Protein AF-A0A4Q9KR19-F1 (afdb_monomer_lite)

Radius of gyration: 14.8 Å; chains: 1; bounding box: 35×34×35 Å

Sequence (118 aa):
MCGYLQQILESKGDCEKKLETLGKDIGMKFLEIYEIRRSNKIVDILESITYTFLPKIYTSNRYVEKSKDFENVFLIIEDTPFFGKYISAPKRCEGFCADSITGGIISVVLTSFGYKNT

Foldseek 3Di:
DVVVLVVLLVDPDDSLVVLLVLLQVVLVVLVVPDDFDADPDPVSNVCSCQPPRVVVVDDWDWDKDDDPVDPPDIDIDTPDQDQVVVDDRDPVCVVDDSCSSVVSSVQNSCVVNVDHDD

Secondary structure (DSSP, 8-state):
-HHHHHHHHHSSS-HHHHHHHHHHHHHHHHHHH------SSHHHHHHHIIIIIHHHH----EEEEE-SSSTT-EEEEESS-TTGGG----GGGTT--TTHHHHHHHHHHHHHTT----

pLDDT: mean 83.56, std 12.77, range [50.62, 95.75]

InterPro domains:
  IPR007194 Transport protein particle (TRAPP) component [PF04051] (1-116)
  IPR016696 TRAPP I complex, subunit 5 [PTHR20902] (1-116)
  IPR024096 NO signalling/Golgi transport ligand-binding domain superfamily [SSF111126] (2-116)

Organism: NCBI:txid1176355

Structure (mmCIF, N/CA/C/O backbone):
data_AF-A0A4Q9KR19-F1
#
_entry.id   AF-A0A4Q9KR19-F1
#
loop_
_atom_site.group_PDB
_atom_site.id
_atom_site.type_symbol
_atom_site.label_atom_id
_atom_site.label_alt_id
_atom_site.label_comp_id
_atom_site.label_asym_id
_atom_site.label_entity_id
_atom_site.label_seq_id
_atom_site.pdbx_PDB_ins_code
_atom_site.Cartn_x
_atom_site.Cartn_y
_atom_site.Cartn_z
_atom_site.occupancy
_atom_site.B_iso_or_equiv
_atom_site.auth_seq_id
_atom_site.auth_comp_id
_atom_site.auth_asym_id
_atom_site.auth_atom_id
_atom_site.pdbx_PDB_model_num
ATOM 1 N N . MET A 1 1 ? 4.805 -15.072 -12.243 1.00 50.62 1 MET A N 1
ATOM 2 C CA . MET A 1 1 ? 4.782 -13.664 -11.789 1.00 50.62 1 MET A CA 1
ATOM 3 C C . MET A 1 1 ? 6.037 -12.909 -12.237 1.00 50.62 1 MET A C 1
ATOM 5 O O . MET A 1 1 ? 5.881 -11.950 -12.978 1.00 50.62 1 MET A O 1
ATOM 9 N N . CYS A 1 2 ? 7.259 -13.381 -11.936 1.00 54.31 2 CYS A N 1
ATOM 10 C CA . CYS A 1 2 ? 8.501 -12.716 -12.383 1.00 54.31 2 CYS A CA 1
ATOM 11 C C . CYS A 1 2 ? 8.633 -12.543 -13.909 1.00 54.31 2 CYS A C 1
ATOM 13 O O . CYS A 1 2 ? 8.999 -11.464 -14.351 1.00 54.31 2 CYS A O 1
ATOM 15 N N . GLY A 1 3 ? 8.262 -13.539 -14.726 1.00 56.50 3 GLY A N 1
ATOM 16 C CA . GLY A 1 3 ? 8.332 -13.409 -16.195 1.00 56.50 3 GLY A CA 1
ATOM 17 C C . GLY A 1 3 ? 7.369 -12.367 -16.788 1.00 56.50 3 GLY A C 1
ATOM 18 O O . GLY A 1 3 ? 7.708 -11.692 -17.753 1.00 56.50 3 GLY A O 1
ATOM 19 N N . TYR A 1 4 ? 6.196 -12.179 -16.174 1.00 61.47 4 TYR A N 1
ATOM 20 C CA . TYR A 1 4 ? 5.237 -11.144 -16.581 1.00 61.47 4 TYR A CA 1
ATOM 21 C C . TYR A 1 4 ? 5.717 -9.745 -16.168 1.00 61.47 4 TYR A C 1
ATOM 23 O O . TYR A 1 4 ? 5.666 -8.809 -16.959 1.00 61.47 4 TYR A O 1
ATOM 31 N N . LEU A 1 5 ? 6.272 -9.623 -14.956 1.00 59.38 5 LEU A N 1
ATOM 32 C CA . LEU A 1 5 ? 6.931 -8.399 -14.489 1.00 59.38 5 LEU A CA 1
ATOM 33 C C . LEU A 1 5 ? 8.102 -8.014 -15.405 1.00 59.38 5 LEU A C 1
ATOM 35 O O . LEU A 1 5 ? 8.250 -6.848 -15.756 1.00 59.38 5 LEU A O 1
ATOM 39 N N . GLN A 1 6 ? 8.882 -8.997 -15.858 1.00 60.94 6 GLN A N 1
ATOM 40 C CA . GLN A 1 6 ? 9.984 -8.779 -16.788 1.00 60.94 6 GLN A CA 1
ATOM 41 C C . GLN A 1 6 ? 9.502 -8.312 -18.170 1.00 60.94 6 GLN A C 1
ATOM 43 O O . GLN A 1 6 ? 10.053 -7.354 -18.702 1.00 60.94 6 GLN A O 1
ATOM 48 N N . GLN A 1 7 ? 8.412 -8.875 -18.706 1.00 62.91 7 GLN A N 1
ATOM 49 C CA . GLN A 1 7 ? 7.783 -8.362 -19.933 1.00 62.91 7 GLN A CA 1
ATOM 50 C C . GLN A 1 7 ? 7.266 -6.922 -19.783 1.00 62.91 7 GLN A C 1
ATOM 52 O O . GLN A 1 7 ? 7.393 -6.122 -20.712 1.00 62.91 7 GLN A O 1
ATOM 57 N N . ILE A 1 8 ? 6.714 -6.560 -18.619 1.00 61.72 8 ILE A N 1
ATOM 58 C CA . ILE A 1 8 ? 6.293 -5.179 -18.339 1.00 61.72 8 ILE A CA 1
ATOM 59 C C . ILE A 1 8 ? 7.508 -4.239 -18.338 1.00 61.72 8 ILE A C 1
ATOM 61 O O . ILE A 1 8 ? 7.454 -3.201 -18.995 1.00 61.72 8 ILE A O 1
ATOM 65 N N . LEU A 1 9 ? 8.613 -4.633 -17.694 1.00 61.53 9 LEU A N 1
ATOM 66 C CA . LEU A 1 9 ? 9.886 -3.889 -17.647 1.00 61.53 9 LEU A CA 1
ATOM 67 C C . LEU A 1 9 ? 10.617 -3.808 -19.002 1.00 61.53 9 LEU A C 1
ATOM 69 O O . LEU A 1 9 ? 11.469 -2.940 -19.232 1.00 61.53 9 LEU A O 1
ATOM 73 N N . GLU A 1 10 ? 10.333 -4.741 -19.908 1.00 62.19 10 GLU A N 1
ATOM 74 C CA . GLU A 1 10 ? 10.843 -4.750 -21.281 1.00 62.19 10 GLU A CA 1
ATOM 75 C C . GLU A 1 10 ? 9.998 -3.906 -22.239 1.00 62.19 10 GLU A C 1
ATOM 77 O O . GLU A 1 10 ? 10.498 -3.465 -23.277 1.00 62.19 10 GLU A O 1
ATOM 82 N N . SER A 1 11 ? 8.754 -3.599 -21.869 1.00 59.31 11 SER A N 1
ATOM 83 C CA . SER A 1 11 ? 7.886 -2.728 -22.654 1.00 59.31 11 SER A CA 1
ATOM 84 C C . SER A 1 11 ? 8.330 -1.258 -22.571 1.00 59.31 11 SER A C 1
ATOM 86 O O . SER A 1 11 ? 8.611 -0.735 -21.496 1.00 59.31 11 SER A O 1
ATOM 88 N N . LYS A 1 12 ? 8.375 -0.551 -23.710 1.00 52.75 12 LYS A N 1
ATOM 89 C CA . LYS A 1 12 ? 8.532 0.915 -23.723 1.00 52.75 12 LYS A CA 1
ATOM 90 C C . LYS A 1 12 ? 7.251 1.550 -23.166 1.00 52.75 12 LYS A C 1
ATOM 92 O O . LYS A 1 12 ? 6.179 1.339 -23.729 1.00 52.75 12 LYS A O 1
ATOM 97 N N . GLY A 1 13 ? 7.352 2.318 -22.083 1.00 62.50 13 GLY A N 1
ATOM 98 C CA . GLY A 1 13 ? 6.224 3.048 -21.497 1.00 62.50 13 GLY A CA 1
ATOM 99 C C . GLY A 1 13 ? 6.343 3.236 -19.987 1.00 62.50 13 GLY A C 1
ATOM 100 O O . GLY A 1 13 ? 7.326 2.825 -19.373 1.00 62.50 13 GLY A O 1
ATOM 101 N N . ASP A 1 14 ? 5.315 3.852 -19.408 1.00 74.25 14 ASP A N 1
ATOM 102 C CA . ASP A 1 14 ? 5.190 4.101 -17.971 1.00 74.25 14 ASP A CA 1
ATOM 103 C C . ASP A 1 14 ? 4.922 2.779 -17.224 1.00 74.25 14 ASP A C 1
ATOM 105 O O . ASP A 1 14 ? 3.782 2.331 -17.061 1.00 74.25 14 ASP A O 1
ATOM 109 N N . CYS A 1 15 ? 6.006 2.074 -16.891 1.00 76.62 15 CYS A N 1
ATOM 110 C CA . CYS A 1 15 ? 5.965 0.747 -16.278 1.00 76.62 15 CYS A CA 1
ATOM 111 C C . CYS A 1 15 ? 5.292 0.777 -14.902 1.00 76.62 15 CYS A C 1
ATOM 113 O O . CYS A 1 15 ? 4.580 -0.164 -14.556 1.00 76.62 15 CYS A O 1
ATOM 115 N N . GLU A 1 16 ? 5.473 1.860 -14.146 1.00 80.75 16 GLU A N 1
ATOM 116 C CA . GLU A 1 16 ? 4.853 2.035 -12.834 1.00 80.75 16 GLU A CA 1
ATOM 117 C C . GLU A 1 16 ? 3.333 2.069 -12.937 1.00 80.75 16 GLU A C 1
ATOM 119 O O . GLU A 1 16 ? 2.673 1.307 -12.237 1.00 80.75 16 GLU A O 1
ATOM 124 N N . LYS A 1 17 ? 2.768 2.842 -13.877 1.00 84.88 17 LYS A N 1
ATOM 125 C CA . LYS A 1 17 ? 1.310 2.861 -14.101 1.00 84.88 17 LYS A CA 1
ATOM 126 C C . LYS A 1 17 ? 0.743 1.500 -14.481 1.00 84.88 17 LYS A C 1
ATOM 128 O O . LYS A 1 17 ? -0.383 1.168 -14.105 1.00 84.88 17 LYS A O 1
ATOM 133 N N . LYS A 1 18 ? 1.494 0.690 -15.234 1.00 85.44 18 LYS A N 1
ATOM 134 C CA . LYS A 1 18 ? 1.073 -0.686 -15.551 1.00 85.44 18 LYS A CA 1
ATOM 135 C C . LYS A 1 18 ? 1.047 -1.564 -14.302 1.00 85.44 18 LYS A C 1
ATOM 137 O O . LYS A 1 18 ? 0.102 -2.332 -14.137 1.00 85.44 18 LYS A O 1
ATOM 142 N N . LEU A 1 19 ? 2.043 -1.441 -13.423 1.00 86.38 19 LEU A N 1
ATOM 143 C CA . LEU A 1 19 ? 2.057 -2.157 -12.145 1.00 86.38 19 LEU A CA 1
ATOM 144 C C . LEU A 1 19 ? 0.964 -1.678 -11.204 1.00 86.38 19 LEU A C 1
ATOM 146 O O . LEU A 1 19 ? 0.318 -2.500 -10.567 1.00 86.38 19 LEU A O 1
ATOM 150 N N . GLU A 1 20 ? 0.714 -0.376 -11.163 1.00 91.12 20 GLU A N 1
ATOM 151 C CA . GLU A 1 20 ? -0.382 0.203 -10.399 1.00 91.12 20 GLU A CA 1
ATOM 152 C C . GLU A 1 20 ? -1.730 -0.332 -10.899 1.00 91.12 20 GLU A C 1
ATOM 154 O O . GLU A 1 20 ? -2.541 -0.786 -10.099 1.00 91.12 20 GLU A O 1
ATOM 159 N N . THR A 1 21 ? -1.955 -0.370 -12.217 1.00 92.62 21 THR A N 1
ATOM 160 C CA . THR A 1 21 ? -3.188 -0.920 -12.815 1.00 92.62 21 THR A CA 1
ATOM 161 C C . THR A 1 21 ? -3.362 -2.396 -12.461 1.00 92.62 21 THR A C 1
ATOM 163 O O . THR A 1 21 ? -4.428 -2.797 -12.003 1.00 92.62 21 THR A O 1
ATOM 166 N N . LEU A 1 22 ? -2.291 -3.188 -12.568 1.00 91.62 22 LEU A N 1
ATOM 167 C CA . LEU A 1 22 ? -2.298 -4.583 -12.129 1.00 91.62 22 LEU A CA 1
ATOM 168 C C . LEU A 1 22 ? -2.608 -4.707 -10.628 1.00 91.62 22 LEU A C 1
ATOM 170 O O . LEU A 1 22 ? -3.364 -5.583 -10.216 1.00 91.62 22 LEU A O 1
ATOM 174 N N . GLY A 1 23 ? -2.041 -3.821 -9.810 1.00 93.44 23 GLY A N 1
ATOM 175 C CA . GLY A 1 23 ? -2.326 -3.729 -8.384 1.00 93.44 23 GLY A CA 1
ATOM 176 C C . GLY A 1 23 ? -3.799 -3.444 -8.106 1.00 93.44 23 GLY A C 1
ATOM 177 O O . GLY A 1 23 ? -4.382 -4.072 -7.227 1.00 93.44 23 GLY A O 1
ATOM 178 N N . LYS A 1 24 ? -4.433 -2.566 -8.891 1.00 95.69 24 LYS A N 1
ATOM 179 C CA . LYS A 1 24 ? -5.873 -2.284 -8.795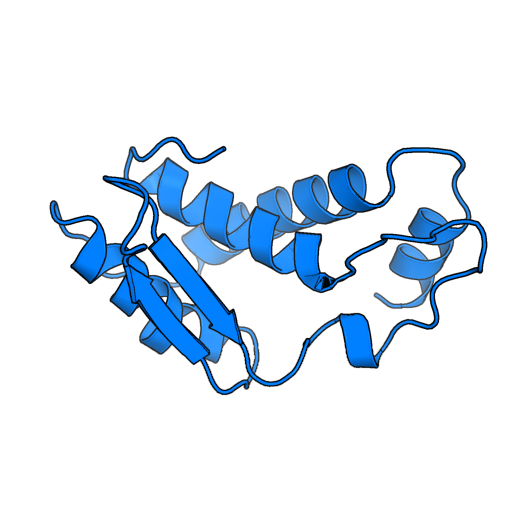 1.00 95.69 24 LYS A CA 1
ATOM 180 C C . LYS A 1 24 ? -6.706 -3.529 -9.110 1.00 95.69 24 LYS A C 1
ATOM 182 O O . LYS A 1 24 ? -7.594 -3.872 -8.330 1.00 95.69 24 LYS A O 1
ATOM 187 N N . ASP A 1 25 ? -6.379 -4.252 -10.180 1.00 95.56 25 ASP A N 1
ATOM 188 C CA . ASP A 1 25 ? -7.080 -5.491 -10.554 1.00 95.56 25 ASP A CA 1
ATOM 189 C C . ASP A 1 25 ? -6.966 -6.565 -9.459 1.00 95.56 25 ASP A C 1
ATOM 191 O O . ASP A 1 25 ? -7.956 -7.198 -9.081 1.00 95.56 25 ASP A O 1
ATOM 195 N N . ILE A 1 26 ? -5.766 -6.736 -8.894 1.00 94.50 26 ILE A N 1
ATOM 196 C CA . ILE A 1 26 ? -5.520 -7.640 -7.762 1.00 94.50 26 ILE A CA 1
ATOM 197 C C . ILE A 1 26 ? -6.296 -7.178 -6.521 1.00 94.50 26 ILE A C 1
ATOM 199 O O . ILE A 1 26 ? -6.944 -7.989 -5.860 1.00 94.50 26 ILE A O 1
ATOM 203 N N . GLY A 1 27 ? -6.269 -5.878 -6.219 1.00 94.62 27 GLY A N 1
ATOM 204 C CA . GLY A 1 27 ? -6.972 -5.279 -5.087 1.00 94.62 27 GLY A CA 1
ATOM 205 C C . GLY A 1 27 ? -8.479 -5.527 -5.137 1.00 94.62 27 GLY A C 1
ATOM 206 O O . GLY A 1 27 ? -9.066 -5.889 -4.119 1.00 94.62 27 GLY A O 1
ATOM 207 N N . MET A 1 28 ? -9.092 -5.437 -6.322 1.00 94.56 28 MET A N 1
ATOM 208 C CA . MET A 1 28 ? -10.514 -5.753 -6.514 1.00 94.56 28 MET A CA 1
ATOM 209 C C . MET A 1 28 ? -10.824 -7.201 -6.125 1.00 94.56 28 MET A C 1
ATOM 211 O O . MET A 1 28 ? -11.816 -7.459 -5.448 1.00 94.56 28 MET A O 1
ATOM 215 N N . LYS A 1 29 ? -9.949 -8.146 -6.487 1.00 95.75 29 LYS A N 1
ATOM 216 C CA . LYS A 1 29 ? -10.093 -9.556 -6.098 1.00 95.75 29 LYS A CA 1
ATOM 217 C C . LYS A 1 29 ? -9.842 -9.797 -4.621 1.00 95.75 29 LYS A C 1
ATOM 219 O O . LYS A 1 29 ? -10.529 -10.609 -4.011 1.00 95.75 29 LYS A O 1
ATOM 224 N N . PHE A 1 30 ? -8.921 -9.065 -4.010 1.00 94.81 30 PHE A N 1
ATOM 225 C CA . PHE A 1 30 ? -8.715 -9.148 -2.569 1.00 94.81 30 PHE A CA 1
ATOM 226 C C . PHE A 1 30 ? -9.895 -8.615 -1.759 1.00 94.81 30 PHE A C 1
ATOM 228 O O . PHE A 1 30 ? -10.177 -9.187 -0.711 1.00 94.81 30 PHE A O 1
ATOM 235 N N . LEU A 1 31 ? -10.625 -7.609 -2.245 1.00 92.06 31 LEU A N 1
ATOM 236 C CA . LEU A 1 31 ? -11.857 -7.139 -1.601 1.00 92.06 31 LEU A CA 1
ATOM 237 C C . LEU A 1 31 ? -12.988 -8.182 -1.615 1.00 92.06 31 LEU A C 1
ATOM 239 O O . LEU A 1 31 ? -13.850 -8.146 -0.741 1.00 92.06 31 LEU A O 1
ATOM 243 N N . GLU A 1 32 ? -12.986 -9.117 -2.571 1.00 91.69 32 GLU A N 1
ATOM 244 C CA . GLU A 1 32 ? -13.940 -10.239 -2.608 1.00 91.69 32 GLU A CA 1
ATOM 245 C C . GLU A 1 32 ? -13.615 -11.311 -1.546 1.00 91.69 32 GLU A C 1
ATOM 247 O O . GLU A 1 32 ? -14.503 -12.043 -1.116 1.00 91.69 32 GLU A O 1
ATOM 252 N N . ILE A 1 33 ? -12.349 -11.411 -1.121 1.00 93.62 33 ILE A N 1
ATOM 253 C CA . ILE A 1 33 ? -11.840 -12.491 -0.256 1.00 93.62 33 ILE A CA 1
ATOM 254 C C . ILE A 1 33 ? -11.664 -12.026 1.192 1.00 93.62 33 ILE A C 1
ATOM 256 O O . ILE A 1 33 ? -11.969 -12.759 2.133 1.00 93.62 33 ILE A O 1
ATOM 260 N N . TYR A 1 34 ? -11.120 -10.827 1.386 1.00 91.62 34 TYR A N 1
ATOM 261 C CA . TYR A 1 34 ? -10.728 -10.325 2.692 1.00 91.62 34 TYR A CA 1
ATOM 262 C C . TYR A 1 34 ? -11.697 -9.268 3.191 1.00 91.62 34 TYR A C 1
ATOM 264 O O . TYR A 1 34 ? -11.879 -8.217 2.581 1.00 91.62 34 TYR A O 1
ATOM 272 N N . GLU A 1 35 ? -12.231 -9.503 4.384 1.00 85.88 35 GLU A N 1
ATOM 273 C CA . GLU A 1 35 ? -12.966 -8.475 5.100 1.00 85.88 35 GLU A CA 1
ATOM 274 C C . GLU A 1 35 ? -11.995 -7.416 5.645 1.00 85.88 35 GLU A C 1
ATOM 276 O O . GLU A 1 35 ? -11.006 -7.729 6.326 1.00 85.88 35 GLU A O 1
ATOM 281 N N . ILE A 1 36 ? -12.286 -6.156 5.321 1.00 86.19 36 ILE A N 1
ATOM 282 C CA . ILE A 1 36 ? -11.580 -4.974 5.815 1.00 86.19 36 ILE A CA 1
ATOM 283 C C . ILE A 1 36 ? -12.562 -4.189 6.674 1.00 86.19 36 ILE A C 1
ATOM 285 O O . ILE A 1 36 ? -13.703 -3.937 6.273 1.00 86.19 36 ILE A O 1
ATOM 289 N N . ARG A 1 37 ? -12.122 -3.814 7.875 1.00 84.38 37 ARG A N 1
ATOM 290 C CA . ARG A 1 37 ? -12.976 -3.141 8.849 1.00 84.38 37 ARG A CA 1
ATOM 291 C C . ARG A 1 37 ? -13.439 -1.802 8.281 1.00 84.38 37 ARG A C 1
ATOM 293 O O . ARG A 1 37 ? -12.622 -0.944 7.957 1.00 84.38 37 ARG A O 1
ATOM 300 N N . ARG A 1 38 ? -14.756 -1.606 8.203 1.00 83.31 38 ARG A N 1
ATOM 301 C CA . ARG A 1 38 ? -15.333 -0.322 7.792 1.00 83.31 38 ARG A CA 1
ATOM 302 C C . ARG A 1 38 ? -15.208 0.701 8.924 1.00 83.31 38 ARG A C 1
ATOM 304 O O . ARG A 1 38 ? -15.495 0.382 10.077 1.00 83.31 38 ARG A O 1
ATOM 311 N N . SER A 1 39 ? -14.832 1.930 8.587 1.00 87.62 39 SER A N 1
ATOM 312 C CA . SER A 1 39 ? -14.913 3.092 9.478 1.00 87.62 39 SER A CA 1
ATOM 313 C C . SER A 1 39 ? -15.237 4.3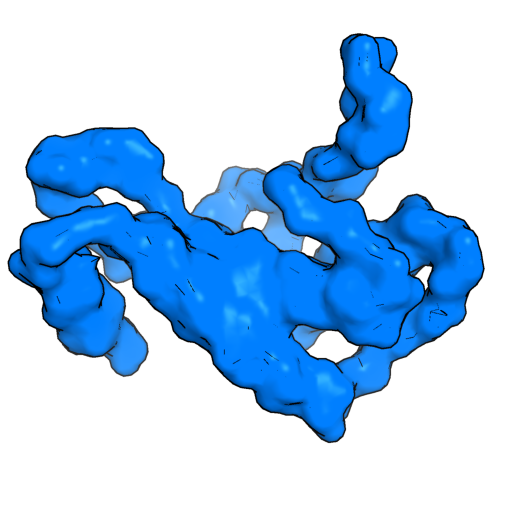44 8.665 1.00 87.62 39 SER A C 1
ATOM 315 O O . SER A 1 39 ? -15.008 4.383 7.462 1.00 87.62 39 SER A O 1
ATOM 317 N N . ASN A 1 40 ? -15.761 5.371 9.331 1.00 85.81 40 ASN A N 1
ATOM 318 C CA . ASN A 1 40 ? -15.979 6.694 8.738 1.00 85.81 40 ASN A CA 1
ATOM 319 C C . ASN A 1 40 ? -14.769 7.624 8.947 1.00 85.81 40 ASN A C 1
ATOM 321 O O . ASN A 1 40 ? -14.771 8.767 8.489 1.00 85.81 40 ASN A O 1
ATOM 325 N N . LYS A 1 41 ? -13.749 7.164 9.683 1.00 90.06 41 LYS A N 1
ATOM 326 C CA . LYS A 1 41 ? -12.503 7.894 9.917 1.00 90.06 41 LYS A CA 1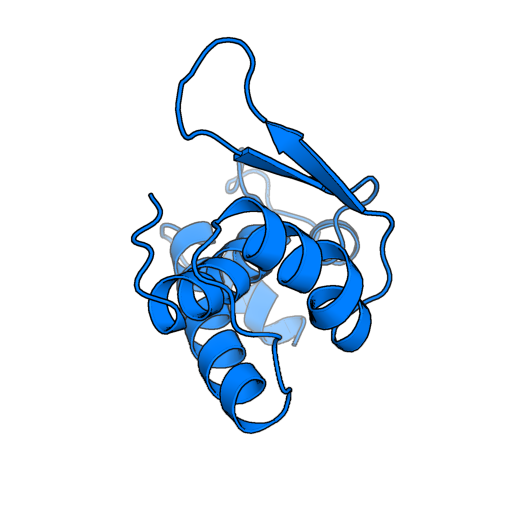
ATOM 327 C C . LYS A 1 41 ? -11.411 7.305 9.033 1.00 90.06 41 LYS A C 1
ATOM 329 O O . LYS A 1 41 ? -11.123 6.114 9.113 1.00 90.06 41 LYS A O 1
ATOM 334 N N . ILE A 1 42 ? -10.765 8.160 8.243 1.00 89.56 42 ILE A N 1
ATOM 335 C CA . ILE A 1 42 ? -9.683 7.750 7.339 1.00 89.56 42 ILE A CA 1
ATOM 336 C C . ILE A 1 42 ? -8.518 7.089 8.087 1.00 89.56 42 ILE A C 1
ATOM 338 O O . ILE A 1 42 ? -7.955 6.121 7.593 1.00 89.56 42 ILE A O 1
ATOM 342 N N . VAL A 1 43 ? -8.205 7.555 9.301 1.00 91.56 43 VAL A N 1
ATOM 343 C CA . VAL A 1 43 ? -7.133 6.988 10.134 1.00 91.56 43 VAL A CA 1
ATOM 344 C C . VAL A 1 43 ? -7.412 5.519 10.448 1.00 91.56 43 VAL A C 1
ATOM 346 O O . VAL A 1 43 ? -6.573 4.677 10.155 1.00 91.56 43 VAL A O 1
ATOM 349 N N . ASP A 1 44 ? -8.614 5.192 10.925 1.00 92.06 44 ASP A N 1
ATOM 350 C CA . ASP A 1 44 ? -8.998 3.810 11.237 1.00 92.06 44 ASP A CA 1
ATOM 351 C C . ASP A 1 44 ? -8.920 2.895 9.997 1.00 92.06 44 ASP A C 1
ATOM 353 O O . ASP A 1 44 ? -8.554 1.723 10.100 1.00 92.06 44 ASP A O 1
ATOM 357 N N . ILE A 1 45 ? -9.266 3.420 8.813 1.00 92.94 45 ILE A N 1
ATOM 358 C CA . ILE A 1 45 ? -9.154 2.677 7.550 1.00 92.94 45 ILE A CA 1
ATOM 359 C C . ILE A 1 45 ? -7.685 2.440 7.206 1.00 92.94 45 ILE A C 1
ATOM 361 O O . ILE A 1 45 ? -7.316 1.313 6.888 1.00 92.94 45 ILE A O 1
ATOM 365 N N . LEU A 1 46 ? -6.839 3.469 7.285 1.00 94.06 46 LEU A N 1
ATOM 366 C CA . LEU A 1 46 ? -5.407 3.354 7.005 1.00 94.06 46 LEU A CA 1
ATOM 367 C C . LEU A 1 46 ? -4.718 2.384 7.970 1.00 94.06 46 LEU A C 1
ATOM 369 O O . LEU A 1 46 ? -3.899 1.574 7.538 1.00 94.06 46 LEU A O 1
ATOM 373 N N . GLU A 1 47 ? -5.085 2.399 9.251 1.00 93.50 47 GLU A N 1
ATOM 374 C CA . GLU A 1 47 ? -4.616 1.422 10.234 1.00 93.50 47 GLU A CA 1
ATOM 375 C C . GLU A 1 47 ? -5.102 0.006 9.898 1.00 93.50 47 GLU A C 1
ATOM 377 O O . GLU A 1 47 ? -4.317 -0.942 9.934 1.00 93.50 47 GLU A O 1
ATOM 382 N N . SER A 1 48 ? -6.372 -0.157 9.504 1.00 93.81 48 SER A N 1
ATOM 383 C CA . SER A 1 48 ? -6.899 -1.460 9.081 1.00 93.81 48 SER A CA 1
ATOM 384 C C . SER A 1 48 ? -6.177 -1.988 7.838 1.00 93.81 48 SER A C 1
ATOM 386 O O . SER A 1 48 ? -5.800 -3.163 7.798 1.00 93.81 48 SER A O 1
ATOM 388 N N . ILE A 1 49 ? -5.910 -1.125 6.855 1.00 94.31 49 ILE A N 1
ATOM 389 C CA . ILE A 1 49 ? -5.123 -1.468 5.669 1.00 94.31 49 ILE A CA 1
ATOM 390 C C . ILE A 1 49 ? -3.722 -1.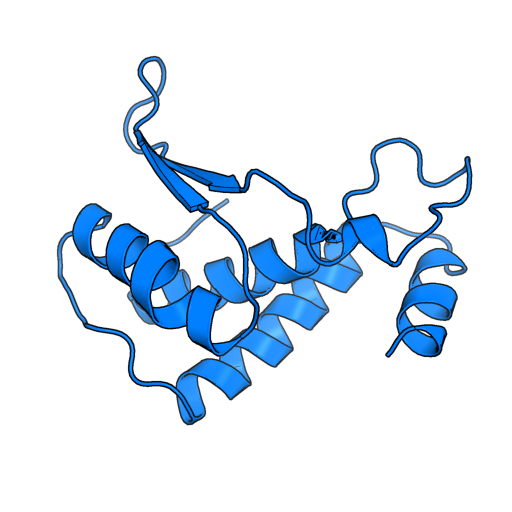925 6.090 1.00 94.31 49 ILE A C 1
ATOM 392 O O . ILE A 1 49 ? -3.293 -3.024 5.736 1.00 94.31 49 ILE A O 1
ATOM 396 N N . THR A 1 50 ? -3.038 -1.111 6.892 1.00 94.25 50 THR A N 1
ATOM 397 C CA . THR A 1 50 ? -1.619 -1.281 7.224 1.00 94.25 50 THR A CA 1
ATOM 398 C C . THR A 1 50 ? -1.356 -2.492 8.110 1.00 94.25 50 THR A C 1
ATOM 400 O O . THR A 1 50 ? -0.456 -3.281 7.822 1.00 94.25 50 THR A O 1
ATOM 403 N N . TYR A 1 51 ? -2.154 -2.663 9.166 1.00 93.69 51 TYR A N 1
ATOM 404 C CA . TYR A 1 51 ? -1.891 -3.645 10.219 1.00 93.69 51 TYR A CA 1
ATOM 405 C C . TYR A 1 51 ? -2.755 -4.905 10.122 1.00 93.69 51 TYR A C 1
ATOM 407 O O . TYR A 1 51 ? -2.453 -5.895 10.781 1.00 93.69 51 TYR A O 1
ATOM 415 N N . THR A 1 52 ? -3.830 -4.901 9.324 1.00 92.94 52 THR A N 1
ATOM 416 C CA . THR A 1 52 ? -4.732 -6.063 9.202 1.00 92.94 52 THR A CA 1
ATOM 417 C C . THR A 1 52 ? -4.804 -6.620 7.788 1.00 92.94 52 THR A C 1
ATOM 419 O O . THR A 1 52 ? -4.775 -7.835 7.619 1.00 92.94 52 THR A O 1
ATOM 422 N N . PHE A 1 53 ? -4.922 -5.774 6.766 1.00 94.12 53 PHE A N 1
ATOM 423 C CA . PHE A 1 53 ? -5.122 -6.233 5.391 1.00 94.12 53 PHE A CA 1
ATOM 424 C C . PHE A 1 53 ? -3.809 -6.593 4.688 1.00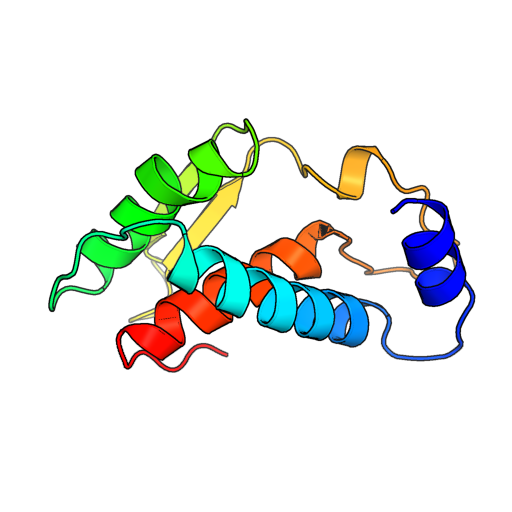 94.12 53 PHE A C 1
ATOM 426 O O . PHE A 1 53 ? -3.652 -7.734 4.260 1.00 94.12 53 PHE A O 1
ATOM 433 N N . LEU A 1 54 ? -2.842 -5.671 4.610 1.00 93.06 54 LEU A N 1
ATOM 434 C CA . LEU A 1 54 ? -1.561 -5.922 3.935 1.00 93.06 54 LEU A CA 1
ATOM 435 C C . LEU A 1 54 ? -0.794 -7.129 4.512 1.00 93.06 54 LEU A C 1
ATOM 437 O O . LEU A 1 54 ? -0.274 -7.912 3.716 1.00 93.06 54 LEU A O 1
ATOM 441 N N . PRO A 1 55 ? -0.774 -7.377 5.842 1.00 92.94 55 PRO A N 1
ATOM 442 C CA . PRO A 1 55 ? -0.134 -8.570 6.403 1.00 92.94 55 PRO A CA 1
ATOM 443 C C . PRO A 1 55 ? -0.751 -9.903 5.957 1.00 92.94 55 PRO A C 1
ATOM 445 O O . PRO A 1 55 ? -0.069 -10.922 6.016 1.00 92.94 55 PRO A O 1
ATOM 448 N N . LYS A 1 56 ? -2.007 -9.917 5.481 1.00 92.31 56 LYS A N 1
ATOM 449 C CA . LYS A 1 56 ? -2.630 -11.115 4.884 1.00 92.31 56 LYS A CA 1
ATOM 450 C C . LYS A 1 56 ? -2.106 -11.406 3.474 1.00 92.31 56 LYS A C 1
ATOM 452 O O . LYS A 1 56 ? -2.255 -12.523 2.993 1.00 92.31 56 LYS A O 1
ATOM 457 N N . ILE A 1 57 ? -1.521 -10.409 2.810 1.00 90.69 57 ILE A N 1
ATOM 458 C CA . ILE A 1 57 ? -0.974 -10.526 1.454 1.00 90.69 57 ILE A CA 1
ATOM 459 C C . ILE A 1 57 ? 0.525 -10.822 1.529 1.00 90.69 57 ILE A C 1
ATOM 461 O O . ILE A 1 57 ? 1.007 -11.733 0.857 1.00 90.69 57 ILE A O 1
ATOM 465 N N . TYR A 1 58 ? 1.266 -10.055 2.335 1.00 88.88 58 TYR A N 1
ATOM 466 C CA . TYR A 1 58 ? 2.709 -10.211 2.477 1.00 88.88 58 TYR A CA 1
ATOM 467 C C . TYR A 1 58 ? 3.258 -9.635 3.790 1.00 88.88 58 TYR A C 1
ATOM 469 O O . TYR A 1 58 ? 2.803 -8.609 4.308 1.00 88.88 58 TYR A O 1
ATOM 477 N N . THR A 1 59 ? 4.297 -10.286 4.313 1.00 87.62 59 THR A N 1
ATOM 478 C CA . THR A 1 59 ? 4.965 -9.888 5.556 1.00 87.62 59 THR A CA 1
ATOM 479 C C . THR A 1 59 ? 5.926 -8.727 5.320 1.00 87.62 59 THR A C 1
ATOM 481 O O . THR A 1 59 ? 6.855 -8.842 4.519 1.00 87.62 59 THR A O 1
ATOM 484 N N . SER A 1 60 ? 5.713 -7.634 6.052 1.00 88.50 60 SER A N 1
ATOM 485 C CA . SER A 1 60 ? 6.644 -6.512 6.181 1.00 88.50 60 SER A CA 1
ATOM 486 C C . SER A 1 60 ? 6.280 -5.675 7.404 1.00 88.50 60 SER A C 1
ATOM 488 O O . SER A 1 60 ? 5.117 -5.673 7.822 1.00 88.50 60 SER A O 1
ATOM 490 N N . ASN A 1 61 ? 7.257 -4.959 7.954 1.00 90.31 61 ASN A N 1
ATOM 491 C CA . ASN A 1 61 ? 7.017 -3.976 9.004 1.00 90.31 61 ASN A CA 1
ATOM 492 C C . ASN A 1 61 ? 6.513 -2.686 8.361 1.00 90.31 61 ASN A C 1
ATOM 494 O O . ASN A 1 61 ? 7.136 -2.168 7.432 1.00 90.31 61 ASN A O 1
ATOM 498 N N . ARG A 1 62 ? 5.371 -2.190 8.843 1.00 92.94 62 ARG A N 1
ATOM 499 C CA . ARG A 1 62 ? 4.751 -0.965 8.338 1.00 92.94 62 ARG A CA 1
ATOM 500 C C . ARG A 1 62 ? 4.241 -0.103 9.469 1.00 92.94 62 ARG A C 1
ATOM 502 O O . ARG A 1 62 ? 3.856 -0.631 10.509 1.00 92.94 62 AR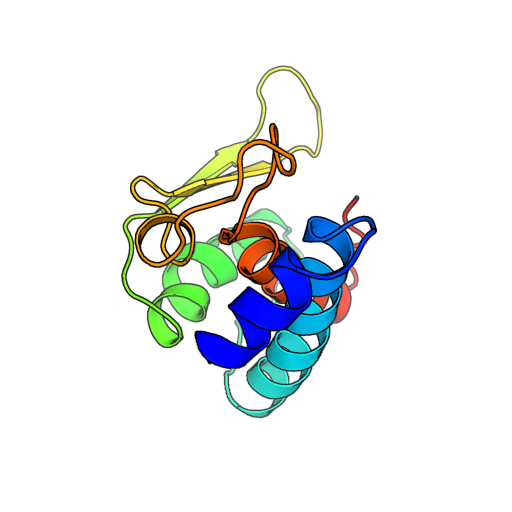G A O 1
ATOM 509 N N . TYR A 1 63 ? 4.173 1.195 9.224 1.00 94.50 63 TYR A N 1
ATOM 510 C CA . TYR A 1 63 ? 3.498 2.148 10.094 1.00 94.50 63 TYR A CA 1
ATOM 511 C C . TYR A 1 63 ? 2.815 3.245 9.280 1.00 94.50 63 TYR A C 1
ATOM 513 O O . TYR A 1 63 ? 3.150 3.484 8.120 1.00 94.50 63 TYR A O 1
ATOM 521 N N . VAL A 1 64 ? 1.820 3.887 9.893 1.00 94.56 64 VAL A N 1
ATOM 522 C CA . VAL A 1 64 ? 1.098 5.025 9.314 1.00 94.56 64 VAL A CA 1
ATOM 523 C C . VAL A 1 64 ? 1.551 6.303 10.002 1.00 94.56 64 VAL A C 1
ATOM 525 O O . VAL A 1 64 ? 1.523 6.388 11.228 1.00 94.56 64 VAL A O 1
ATOM 528 N N . GLU A 1 65 ? 1.908 7.315 9.219 1.00 94.56 65 GLU A N 1
ATOM 529 C CA . GLU A 1 65 ? 2.232 8.656 9.702 1.00 94.56 65 GLU A CA 1
ATOM 530 C C . GLU A 1 65 ? 1.329 9.698 9.030 1.00 94.56 65 GLU A C 1
ATOM 532 O O . GLU A 1 65 ? 0.999 9.591 7.850 1.00 94.56 65 GLU A O 1
ATOM 537 N N . LYS A 1 66 ? 0.915 10.729 9.772 1.00 93.62 66 LYS A N 1
ATOM 538 C CA . LYS A 1 66 ? 0.258 11.909 9.197 1.00 93.62 66 LYS A CA 1
ATOM 539 C C . LYS A 1 66 ? 1.321 12.959 8.882 1.00 93.62 66 LYS A C 1
ATOM 541 O O . LYS A 1 66 ? 2.134 13.272 9.749 1.00 93.62 66 LYS A O 1
ATOM 546 N N . SER A 1 67 ? 1.282 13.532 7.681 1.00 93.19 67 SER A N 1
ATOM 547 C CA . SER A 1 67 ? 2.179 14.627 7.308 1.00 93.19 67 SER A CA 1
ATOM 548 C C . SER A 1 67 ? 2.034 15.810 8.270 1.00 93.19 67 SER A C 1
ATOM 550 O O . SER A 1 67 ? 0.927 16.165 8.684 1.00 93.19 67 SER A O 1
ATOM 552 N N . LYS A 1 68 ? 3.170 16.420 8.620 1.00 93.19 68 LYS A N 1
ATOM 553 C CA . LYS A 1 68 ? 3.229 17.639 9.441 1.00 93.19 68 LYS A CA 1
ATOM 554 C C . LYS A 1 68 ? 3.025 18.904 8.611 1.00 93.19 68 LYS A C 1
ATOM 556 O O . LYS A 1 68 ? 2.529 19.894 9.138 1.00 93.19 68 LYS A O 1
ATOM 561 N N . ASP A 1 69 ? 3.384 18.840 7.333 1.00 94.69 69 ASP A N 1
ATOM 562 C CA . ASP A 1 69 ? 3.407 19.989 6.428 1.00 94.69 69 ASP A CA 1
ATOM 563 C C . ASP A 1 69 ? 2.114 20.111 5.616 1.00 94.69 69 ASP A C 1
ATOM 565 O O . ASP A 1 69 ? 1.733 21.208 5.211 1.00 94.69 69 ASP A O 1
ATOM 569 N N . PHE A 1 70 ? 1.418 18.990 5.394 1.00 92.31 70 PHE A N 1
ATOM 570 C CA . PHE A 1 70 ? 0.238 18.939 4.539 1.00 92.31 70 PHE A CA 1
ATOM 571 C C . PHE A 1 70 ? -0.961 18.329 5.259 1.00 92.31 70 PHE A C 1
ATOM 573 O O . PHE A 1 70 ? -0.943 17.188 5.730 1.00 92.31 70 PHE A O 1
ATOM 580 N N . GLU A 1 71 ? -2.051 19.091 5.301 1.00 86.81 71 GLU A N 1
ATOM 581 C CA . GLU A 1 71 ? -3.323 18.591 5.798 1.00 86.81 71 GLU A CA 1
ATOM 582 C C . GLU A 1 71 ? -3.846 17.470 4.885 1.00 86.81 71 GLU A C 1
ATOM 584 O O . GLU A 1 71 ? -3.730 17.535 3.664 1.00 86.81 71 GLU A O 1
ATOM 589 N N . ASN A 1 72 ? -4.433 16.432 5.484 1.00 86.25 72 ASN A N 1
ATOM 590 C CA . ASN A 1 72 ? -4.998 15.268 4.787 1.00 86.25 72 ASN A CA 1
ATOM 591 C C . ASN A 1 72 ? -3.998 14.403 4.002 1.00 86.25 72 ASN A C 1
ATOM 593 O O . ASN A 1 72 ? -4.422 13.524 3.254 1.00 86.25 72 ASN A O 1
ATOM 597 N N . VAL A 1 73 ? -2.694 14.584 4.214 1.00 92.31 73 VAL A N 1
ATOM 598 C CA . VAL A 1 73 ? -1.672 13.679 3.683 1.00 92.31 73 VAL A CA 1
ATOM 599 C C . VAL A 1 73 ? -1.275 12.674 4.759 1.00 92.31 73 VAL A C 1
ATOM 601 O O . VAL A 1 73 ? -0.887 13.041 5.871 1.00 92.31 73 VAL A O 1
ATOM 604 N N . PHE A 1 74 ? -1.365 11.395 4.409 1.00 93.81 74 PHE A N 1
ATOM 605 C CA . PHE A 1 74 ? -0.951 10.274 5.242 1.00 93.81 74 PHE A CA 1
ATOM 606 C C . PHE A 1 74 ? 0.032 9.408 4.465 1.00 93.81 74 PHE A C 1
ATOM 608 O O . PHE A 1 74 ? -0.082 9.259 3.251 1.00 93.81 74 PHE A O 1
ATOM 615 N N . LEU A 1 75 ? 0.987 8.835 5.181 1.00 93.44 75 LEU A N 1
ATOM 616 C CA . LEU A 1 75 ? 2.066 8.029 4.642 1.00 93.44 75 LEU A CA 1
ATOM 617 C C . LEU A 1 75 ? 1.960 6.638 5.255 1.00 93.44 75 LEU A C 1
ATOM 619 O O . LEU A 1 75 ? 1.933 6.504 6.476 1.00 93.44 75 LEU A O 1
ATOM 623 N N . ILE A 1 76 ? 1.901 5.611 4.411 1.00 93.44 76 ILE A N 1
ATOM 624 C CA . ILE A 1 76 ? 2.167 4.235 4.832 1.00 93.44 76 ILE A CA 1
ATOM 625 C C . ILE A 1 76 ? 3.635 3.992 4.523 1.00 93.44 76 ILE A C 1
ATOM 627 O O . ILE A 1 76 ? 4.032 4.001 3.359 1.00 93.44 76 ILE A O 1
ATOM 631 N N . ILE A 1 77 ? 4.433 3.818 5.566 1.00 92.19 77 ILE A N 1
ATOM 632 C CA . ILE A 1 77 ? 5.873 3.628 5.447 1.00 92.19 77 ILE A CA 1
ATOM 633 C C . ILE A 1 77 ? 6.168 2.156 5.692 1.00 92.19 77 ILE A C 1
ATOM 635 O O . ILE A 1 77 ? 5.639 1.555 6.627 1.00 92.19 77 ILE A O 1
ATOM 639 N N . GLU A 1 78 ? 6.982 1.575 4.818 1.00 88.50 78 GLU A N 1
ATOM 640 C CA . GLU A 1 78 ? 7.370 0.173 4.854 1.00 88.50 78 GLU A CA 1
ATOM 641 C C . GLU A 1 78 ? 8.898 0.074 4.926 1.00 88.50 78 GLU A C 1
ATOM 643 O O . GLU A 1 78 ? 9.594 0.641 4.085 1.00 88.50 78 GLU A O 1
ATOM 648 N N . ASP A 1 79 ? 9.421 -0.646 5.923 1.00 84.25 79 ASP A N 1
ATOM 649 C CA . ASP A 1 79 ? 10.871 -0.713 6.174 1.00 84.25 79 ASP A CA 1
ATOM 650 C C . ASP A 1 79 ? 11.628 -1.440 5.056 1.00 84.25 79 ASP A C 1
ATOM 652 O O . ASP A 1 79 ? 12.823 -1.229 4.847 1.00 84.25 79 ASP A O 1
ATOM 656 N N . THR A 1 80 ? 10.965 -2.370 4.366 1.00 78.12 80 THR A N 1
ATOM 657 C CA . THR A 1 80 ? 11.579 -3.186 3.318 1.00 78.12 80 THR A CA 1
ATOM 658 C C . THR A 1 80 ? 10.642 -3.300 2.120 1.00 78.12 80 THR A C 1
ATOM 660 O O . THR A 1 80 ? 9.572 -3.887 2.269 1.00 78.12 80 THR A O 1
ATOM 663 N N . PRO A 1 81 ? 11.039 -2.828 0.923 1.00 72.69 81 PRO A N 1
ATOM 664 C CA . PRO A 1 81 ? 10.220 -2.960 -0.278 1.00 72.69 81 PRO A CA 1
ATOM 665 C C . PRO A 1 81 ? 10.000 -4.439 -0.610 1.00 72.69 81 PRO A C 1
ATOM 667 O O . PRO A 1 81 ? 10.954 -5.219 -0.730 1.00 72.69 81 PRO A O 1
ATOM 670 N N . PHE A 1 82 ? 8.741 -4.852 -0.749 1.00 78.31 82 PHE A N 1
ATOM 671 C CA . PHE A 1 82 ? 8.417 -6.265 -0.919 1.00 78.31 82 PHE A CA 1
ATOM 672 C C . PHE A 1 82 ? 8.609 -6.747 -2.349 1.00 78.31 82 PHE A C 1
ATOM 674 O O . PHE A 1 82 ? 9.127 -7.846 -2.547 1.00 78.31 82 PHE A O 1
ATOM 681 N N . PHE A 1 83 ? 8.219 -5.952 -3.343 1.00 74.00 83 PHE A N 1
ATOM 682 C CA . PHE A 1 83 ? 8.412 -6.318 -4.745 1.00 74.00 83 PHE A CA 1
ATOM 683 C C . PHE A 1 83 ? 9.777 -5.861 -5.254 1.00 74.00 83 PHE A C 1
ATOM 685 O O . PHE A 1 83 ? 10.411 -6.586 -6.025 1.00 74.00 83 PHE A O 1
ATOM 692 N N . GLY A 1 84 ? 10.275 -4.722 -4.758 1.00 71.44 84 GLY A N 1
ATOM 693 C CA . GLY A 1 84 ? 11.595 -4.196 -5.112 1.00 71.44 84 GLY A CA 1
ATOM 694 C C . GLY A 1 84 ? 12.740 -5.181 -4.856 1.00 71.44 84 GLY A C 1
ATOM 695 O O . GLY A 1 84 ? 13.656 -5.274 -5.667 1.00 71.44 84 GLY A O 1
ATOM 696 N N . LYS A 1 85 ? 12.662 -6.005 -3.801 1.00 73.81 85 LYS A N 1
ATOM 697 C CA . LYS A 1 85 ? 13.702 -7.011 -3.497 1.00 73.81 85 LYS A CA 1
ATOM 698 C C . LYS A 1 85 ? 13.798 -8.167 -4.501 1.00 73.81 85 LYS A C 1
ATOM 700 O O . LYS A 1 85 ? 14.798 -8.878 -4.499 1.00 73.81 85 LYS A O 1
ATOM 705 N N . TYR A 1 86 ? 12.782 -8.382 -5.340 1.00 71.44 86 TYR A N 1
ATOM 706 C CA . TYR A 1 86 ? 12.755 -9.477 -6.320 1.00 71.44 86 TYR A CA 1
ATOM 707 C C . TYR A 1 86 ? 13.000 -9.015 -7.759 1.00 71.44 86 TYR A C 1
ATOM 709 O O . TYR A 1 86 ? 12.970 -9.837 -8.676 1.00 71.44 86 TYR A O 1
ATOM 717 N N . ILE A 1 87 ? 13.217 -7.716 -7.977 1.00 69.62 87 ILE A N 1
ATOM 718 C CA . ILE A 1 87 ? 13.331 -7.128 -9.310 1.00 69.62 87 ILE A CA 1
ATOM 719 C C . ILE A 1 87 ? 14.662 -6.395 -9.436 1.00 69.62 87 ILE A C 1
ATOM 721 O O . ILE A 1 87 ? 14.997 -5.522 -8.643 1.00 69.62 87 ILE A O 1
ATOM 725 N N . SER A 1 88 ? 15.406 -6.707 -10.495 1.00 66.50 88 SER A N 1
ATOM 726 C CA . SER A 1 88 ? 16.501 -5.862 -10.969 1.00 66.50 88 SER A CA 1
ATOM 727 C C . SER A 1 88 ? 15.961 -4.941 -12.058 1.00 66.50 88 SER A C 1
ATOM 729 O O . SER A 1 88 ? 15.692 -5.385 -13.175 1.00 66.50 88 SER A O 1
ATOM 731 N N . ALA A 1 89 ? 15.761 -3.663 -11.732 1.00 63.44 89 ALA A N 1
ATOM 732 C CA . ALA A 1 89 ? 15.281 -2.689 -12.703 1.00 63.44 89 ALA A CA 1
ATOM 733 C C . ALA A 1 89 ? 16.386 -2.369 -13.736 1.00 63.44 89 ALA A C 1
ATOM 735 O O . ALA A 1 89 ? 17.527 -2.088 -13.354 1.00 63.44 89 ALA A O 1
ATOM 736 N N . PRO A 1 90 ? 16.092 -2.395 -15.049 1.00 62.12 90 PRO A N 1
ATOM 737 C CA . PRO A 1 90 ? 17.023 -1.921 -16.070 1.00 62.12 90 PRO A CA 1
ATOM 738 C C . PRO A 1 90 ? 17.362 -0.435 -15.867 1.00 62.12 90 PRO A C 1
ATOM 740 O O . PRO A 1 90 ? 16.490 0.337 -15.488 1.00 62.12 90 PRO A O 1
ATOM 743 N N . LYS A 1 91 ? 18.575 0.016 -16.231 1.00 62.78 91 LYS A N 1
ATOM 744 C CA . LYS A 1 91 ? 18.982 1.442 -16.116 1.00 62.78 91 LYS A CA 1
ATOM 745 C C . LYS A 1 91 ? 18.032 2.436 -16.804 1.00 62.78 91 LYS A C 1
ATOM 747 O O . LYS A 1 91 ? 17.942 3.579 -16.392 1.00 62.78 91 LYS A O 1
ATOM 752 N N . ARG A 1 92 ? 17.317 2.004 -17.848 1.00 61.12 92 ARG A N 1
ATOM 753 C CA . ARG A 1 92 ? 16.289 2.808 -18.545 1.00 61.12 92 ARG A CA 1
ATOM 754 C C . ARG A 1 92 ? 15.026 3.071 -17.709 1.00 61.12 92 ARG A C 1
ATOM 756 O O . ARG A 1 92 ? 14.188 3.856 -18.128 1.00 61.12 92 ARG A O 1
ATOM 763 N N . CYS A 1 93 ? 14.878 2.381 -16.584 1.00 60.31 93 CYS A N 1
ATOM 764 C CA . CYS A 1 93 ? 13.793 2.513 -15.620 1.00 60.31 93 CYS A CA 1
ATOM 765 C C . CYS A 1 93 ? 14.294 3.265 -14.375 1.00 60.31 93 CYS A C 1
ATOM 767 O O . CYS A 1 93 ? 13.944 2.918 -13.253 1.00 60.31 93 CYS A O 1
ATOM 769 N N . GLU A 1 94 ? 15.181 4.246 -14.547 1.00 59.75 94 GLU A N 1
ATOM 770 C CA . GLU A 1 94 ? 15.613 5.109 -13.448 1.00 59.75 94 GLU A CA 1
ATOM 771 C C . GLU A 1 94 ? 14.391 5.832 -12.856 1.00 59.75 94 GLU A C 1
ATOM 773 O O . GLU A 1 94 ? 13.562 6.360 -13.596 1.00 59.75 94 GLU A O 1
ATOM 778 N N . GLY A 1 95 ? 14.241 5.783 -11.529 1.00 65.62 95 GLY A N 1
ATOM 779 C CA . GLY A 1 95 ? 13.047 6.271 -10.829 1.00 65.62 95 GLY A CA 1
ATOM 780 C C . GLY A 1 95 ? 11.896 5.265 -10.699 1.00 65.62 95 GLY A C 1
ATOM 781 O O . GLY A 1 95 ? 10.905 5.607 -10.076 1.00 65.62 95 GLY A O 1
ATOM 782 N N . PHE A 1 96 ? 12.027 4.041 -11.225 1.00 76.12 96 PHE A N 1
ATOM 783 C CA . PHE A 1 96 ? 10.996 3.001 -11.131 1.00 76.12 96 PHE A CA 1
ATOM 784 C C . PHE A 1 96 ? 10.843 2.406 -9.723 1.00 76.12 96 PHE A C 1
ATOM 786 O O . PHE A 1 96 ? 11.802 1.914 -9.124 1.00 76.12 96 PHE A O 1
ATOM 793 N N . CYS A 1 97 ? 9.597 2.320 -9.270 1.00 81.44 97 CYS A N 1
ATOM 794 C CA . CYS A 1 97 ? 9.153 1.675 -8.053 1.00 81.44 97 CYS A CA 1
ATOM 795 C C . CYS A 1 97 ? 8.320 0.427 -8.382 1.00 81.44 97 CYS A C 1
ATOM 797 O O . CYS A 1 97 ? 7.199 0.492 -8.890 1.00 81.44 97 CYS A O 1
ATOM 799 N N . ALA A 1 98 ? 8.857 -0.748 -8.052 1.00 81.00 98 ALA A N 1
ATOM 800 C CA . ALA A 1 98 ? 8.124 -2.007 -8.177 1.00 81.00 98 ALA A CA 1
ATOM 801 C C . ALA A 1 98 ? 6.907 -2.078 -7.241 1.00 81.00 98 ALA A C 1
ATOM 803 O O . ALA A 1 98 ? 5.914 -2.734 -7.555 1.00 81.00 98 ALA A O 1
ATOM 804 N N . ASP A 1 99 ? 6.980 -1.394 -6.099 1.00 86.69 99 ASP A N 1
ATOM 805 C CA . ASP A 1 99 ? 5.933 -1.372 -5.081 1.00 86.69 99 ASP A CA 1
ATOM 806 C C . ASP A 1 99 ? 4.734 -0.485 -5.475 1.00 86.69 99 ASP A C 1
ATOM 808 O O . ASP A 1 99 ? 3.727 -0.464 -4.767 1.00 86.69 99 ASP A O 1
ATOM 812 N N . SER A 1 100 ? 4.751 0.136 -6.664 1.00 89.19 100 SER A N 1
ATOM 813 C CA . SER A 1 100 ? 3.562 0.748 -7.284 1.00 89.19 100 SER A CA 1
ATOM 814 C C . SER A 1 100 ? 2.394 -0.237 -7.427 1.00 89.19 100 SER A C 1
ATOM 816 O O . SER A 1 100 ? 1.234 0.171 -7.406 1.00 89.19 100 SER A O 1
ATOM 818 N N . ILE A 1 101 ? 2.667 -1.547 -7.480 1.00 90.50 101 ILE A N 1
ATOM 819 C CA . ILE A 1 101 ? 1.627 -2.584 -7.393 1.00 90.50 101 ILE A CA 1
ATOM 820 C C . ILE A 1 101 ? 0.888 -2.558 -6.043 1.00 90.50 101 ILE A C 1
ATOM 822 O O . ILE A 1 101 ? -0.338 -2.644 -6.010 1.00 90.50 101 ILE A O 1
ATOM 826 N N . THR A 1 102 ? 1.605 -2.372 -4.931 1.00 92.25 102 THR A N 1
ATOM 827 C CA . THR A 1 102 ? 1.015 -2.210 -3.596 1.00 92.25 102 THR A CA 1
ATOM 828 C C . THR A 1 102 ? 0.196 -0.924 -3.537 1.00 92.25 102 THR A C 1
ATOM 830 O O . THR A 1 102 ? -0.923 -0.939 -3.024 1.00 92.25 102 THR A O 1
ATOM 833 N N . GLY A 1 103 ? 0.706 0.166 -4.123 1.00 92.69 103 GLY A N 1
ATOM 834 C CA . GLY A 1 103 ? -0.031 1.426 -4.258 1.00 92.69 103 GLY A CA 1
ATOM 835 C C . GLY A 1 103 ? -1.373 1.243 -4.974 1.00 92.69 103 GLY A C 1
ATOM 836 O O . GLY A 1 103 ? -2.406 1.684 -4.473 1.00 92.69 103 GLY A O 1
ATOM 837 N N . GLY A 1 104 ? -1.388 0.495 -6.081 1.00 94.56 104 GLY A N 1
ATOM 838 C CA . GLY A 1 104 ? -2.614 0.146 -6.802 1.00 94.56 104 GLY A CA 1
ATOM 839 C C . GLY A 1 104 ? -3.620 -0.646 -5.959 1.00 94.56 104 GLY A C 1
ATOM 840 O O . GLY A 1 104 ? -4.810 -0.324 -5.955 1.00 94.56 104 GLY A O 1
ATOM 841 N N . ILE A 1 105 ? -3.148 -1.637 -5.192 1.00 95.12 105 ILE A N 1
ATOM 842 C CA . ILE A 1 105 ? -3.991 -2.419 -4.271 1.00 95.12 105 ILE A CA 1
ATOM 843 C C . ILE A 1 105 ? -4.639 -1.494 -3.231 1.00 95.12 105 ILE A C 1
ATOM 845 O O . ILE A 1 105 ? -5.859 -1.510 -3.057 1.00 95.12 105 ILE A O 1
ATOM 849 N N . ILE A 1 106 ? -3.835 -0.666 -2.556 1.00 94.75 106 ILE A N 1
ATOM 850 C CA . ILE A 1 106 ? -4.307 0.269 -1.524 1.00 94.75 106 ILE A CA 1
ATOM 851 C C . ILE A 1 106 ? -5.299 1.275 -2.120 1.00 94.75 106 ILE A C 1
ATOM 853 O O . ILE A 1 106 ? -6.328 1.561 -1.505 1.00 94.75 106 ILE A O 1
ATOM 857 N N . SER A 1 107 ? -5.033 1.766 -3.334 1.00 94.94 107 SER A N 1
ATOM 858 C CA . SER A 1 107 ? -5.889 2.730 -4.028 1.00 94.94 107 SER A CA 1
ATOM 859 C C . SER A 1 107 ? -7.309 2.196 -4.232 1.00 94.94 107 SER A C 1
ATOM 861 O O . SER A 1 107 ? -8.284 2.899 -3.944 1.00 94.94 107 SER A O 1
ATOM 863 N N . VAL A 1 108 ? -7.443 0.935 -4.659 1.00 95.06 108 VAL A N 1
ATOM 864 C CA . VAL A 1 108 ? -8.749 0.278 -4.823 1.00 95.06 108 VAL A CA 1
ATOM 865 C C . VAL A 1 108 ? -9.450 0.068 -3.490 1.00 95.06 108 VAL A C 1
ATOM 867 O O . VAL A 1 108 ? -10.644 0.350 -3.381 1.00 95.06 108 VAL A O 1
ATOM 870 N N . VAL A 1 109 ? -8.719 -0.360 -2.461 1.00 93.31 109 VAL A N 1
ATOM 871 C CA . VAL A 1 109 ? -9.291 -0.530 -1.124 1.00 93.31 109 VAL A CA 1
ATOM 872 C C . VAL A 1 109 ? -9.858 0.795 -0.615 1.00 93.31 109 VAL A C 1
ATOM 874 O O . VAL A 1 109 ? -11.028 0.849 -0.244 1.00 93.31 109 VAL A O 1
ATOM 877 N N . LEU A 1 110 ? -9.090 1.885 -0.671 1.00 93.19 110 LEU A N 1
ATOM 878 C CA . LEU A 1 110 ? -9.549 3.217 -0.260 1.00 93.19 110 LEU A CA 1
ATOM 879 C C . LEU A 1 110 ? -10.756 3.697 -1.076 1.00 93.19 110 LEU A C 1
ATOM 881 O O . LEU A 1 110 ? -11.725 4.207 -0.508 1.00 93.19 110 LEU A O 1
ATOM 885 N N . THR A 1 111 ? -10.735 3.469 -2.391 1.00 92.75 111 THR A N 1
ATOM 886 C CA . THR A 1 111 ? -11.848 3.826 -3.281 1.00 92.75 111 THR A CA 1
ATOM 887 C C . THR A 1 111 ? -13.122 3.058 -2.923 1.00 92.75 111 THR A C 1
ATOM 889 O O . THR A 1 111 ? -14.208 3.634 -2.958 1.00 92.75 111 THR A O 1
ATOM 892 N N . SER A 1 112 ? -13.013 1.794 -2.498 1.00 90.81 112 SER A N 1
ATOM 893 C CA . SER A 1 112 ? -14.163 0.997 -2.040 1.00 90.81 112 SER A CA 1
ATOM 894 C C . SER A 1 112 ? -14.819 1.546 -0.765 1.00 90.81 112 SER A C 1
ATOM 896 O O . SER A 1 112 ? -16.007 1.320 -0.534 1.00 90.81 112 SER A O 1
ATOM 898 N N . PHE A 1 113 ? -14.073 2.327 0.024 1.00 88.19 113 PHE A N 1
ATOM 899 C CA . PHE A 1 113 ? -14.568 3.067 1.188 1.00 88.19 113 PHE A CA 1
ATOM 900 C C . PHE A 1 113 ? -15.028 4.495 0.859 1.00 88.19 113 PHE A C 1
ATOM 902 O O . PHE A 1 113 ? -15.423 5.231 1.759 1.00 88.19 113 PHE A O 1
ATOM 909 N N . GLY A 1 114 ? -14.996 4.901 -0.415 1.00 88.50 114 GLY A N 1
ATOM 910 C CA . GLY A 1 114 ? -15.422 6.229 -0.862 1.00 88.50 114 GLY A CA 1
ATOM 911 C C . GLY A 1 114 ? -14.338 7.311 -0.804 1.00 88.50 114 GLY A C 1
ATOM 912 O O . GLY A 1 114 ? -14.645 8.477 -1.052 1.00 88.50 114 GLY A O 1
ATOM 913 N N . TYR A 1 115 ? -13.079 6.960 -0.522 1.00 86.25 115 TYR A N 1
ATOM 914 C CA . TYR A 1 115 ? -11.969 7.916 -0.491 1.00 86.25 115 TYR A CA 1
ATOM 915 C C . TYR A 1 115 ? -11.236 7.952 -1.833 1.00 86.25 115 TYR A C 1
ATOM 917 O O . TYR A 1 115 ? -10.672 6.950 -2.275 1.00 86.25 115 TYR A O 1
ATOM 925 N N . LYS A 1 116 ? -11.196 9.129 -2.469 1.00 81.12 116 LYS A N 1
ATOM 926 C CA . LYS A 1 116 ? -10.337 9.376 -3.635 1.00 81.12 116 LYS A CA 1
ATOM 927 C C . LYS A 1 116 ? -8.918 9.683 -3.160 1.00 81.12 116 LYS A C 1
ATOM 929 O O . LYS A 1 116 ? -8.735 10.545 -2.306 1.00 81.12 116 LYS A O 1
ATOM 934 N N . ASN A 1 117 ? -7.942 8.978 -3.717 1.00 75.69 117 ASN A N 1
ATOM 935 C CA . ASN A 1 117 ? -6.513 9.186 -3.488 1.00 75.69 117 ASN A CA 1
ATOM 936 C C . ASN A 1 117 ? -5.839 9.560 -4.816 1.00 75.69 117 ASN A C 1
ATOM 938 O O . ASN A 1 117 ? -6.351 9.203 -5.880 1.00 75.69 117 ASN A O 1
ATOM 942 N N . THR A 1 118 ? -4.747 10.319 -4.731 1.00 58.00 118 THR A N 1
ATOM 943 C CA . THR A 1 118 ? -3.951 10.795 -5.873 1.00 58.00 118 THR A CA 1
ATOM 944 C C . THR A 1 118 ? -2.490 10.515 -5.605 1.00 58.00 118 THR A C 1
ATOM 946 O O . THR A 1 118 ? -2.120 10.592 -4.410 1.00 58.00 118 THR A O 1
#

=== Feature glossary ===
A reading guide for the features in this record.

Start from the sequence.

  · Sequence gives the chain of amino acids in standard one-letter code (A=alanine, C=cysteine, …, Y=tyrosine), read N→C. It is the only feature that is directly encoded by the gene; all structural features are derived from the folded form of this sequence.

Fold it, and you get atomic coordinates and the backbone conformation that goes with them.

  · Structure coordinates are given as an mmCIF _atom_site loop: one row per atom with element, residue name, chain id, sequence number, and x/y/z position in Å. Only the four main-chain atoms per residue are included here; side chains are omitted to keep the record compact.

  · Backbone dihedral angles. Every residue except chain termini has a φ (preceding-C → N → Cα → C) and a ψ (N → Cα → C → next-N). They are reported in degrees following the IUPAC sign convention. Secondary structure is essentially a statement about which (φ, ψ) basin each residue occupies.

  · Eight-state secondary structure (DSSP): H is the canonical α-helix, G the tighter 3₁₀-helix, I the wider π-helix; E/B are β-structure, T and S are turns and bends, and '-' is everything else. DSSP derives these from the pattern of main-chain N–H···O=C hydrogen bonds, not from the sequence.

  · SS3 is a coarse helix/strand/coil call (letters a/b/c) made by the P-SEA algorithm from inter-Cα distances and dihedrals. It is less detailed than DSSP but needs only Cα positions.

Summarize the fold with a handful of shape descriptors and a per-residue structural alphabet.

  · Radius of gyration (Rg) is the root-mean-square distance of Cα atoms from their centroid — a single number for overall size and compactness. A globular domain of N residues has Rg ≈ 2.2·N^0.38 Å; an extended or disordered chain has a much larger Rg. The Cα contact count is the number of residue pairs whose Cα atoms are within 8 Å and are more than four positions apart in sequence — a standard proxy for tertiary packing density. The bounding box is the smallest axis-aligned box enclosing all Cα atoms.

  · 3Di is Foldseek's structural alphabet. Each residue is assigned one of twenty discrete states based on how its Cα sits relative to its spatial (not sequential) neighbors. Aligning 3Di strings finds structural homologs roughly as well as full 3D superposition, but orders of magnitude faster.

  · Solvent-accessible surface area (SASA) is the area in Å² traced out by the centre of a 1.4 Å probe sphere (a water molecule) rolled over the protein's van der Waals surface (Shrake–Rupley / Lee–Richards construction). Buried residues have near-zero SASA; fully exposed residues can exceed 200 Å². The total SASA scales roughly with the number of surface residues.

Ask how reliable the model is.

  · For AlphaFold models, the B-factor field carries pLDDT — the model's own estimate of local accuracy on a 0–100 scale. Regions with pLDDT<50 should be treated as essentially unmodeled; they often correspond to intrinsically disordered segments.

  · For experimental (PDB) structures, the B-factor (temperature factor) quantifies the positional spread of each atom in the crystal — a combination of thermal vibration and static disorder — in units of Å². High B-factors mark flexible loops or poorly resolved regions; low B-factors mark the rigid, well-ordered core.

  · Predicted Aligned Error (PAE) is an AlphaFold confidence matrix: entry (i, j) is the expected error in the position of residue j, in ångströms, when the prediction is superimposed on the true structure at residue i. Low PAE within a block of residues means that block is internally rigid and well-predicted; high PAE between two blocks means their relative placement is uncertain even if each block individually is confident.

Place it in context: what it resembles, what it is annotated as, and how it looks.

  · Structural nearest neighbors (via Foldseek easy-search vs the PDB). Reported per hit: target PDB id, E-value, and alignment TM-score. A TM-score above ~0.5 is the conventional threshold for 'same fold'.

  · Functional annotations link the protein to curated databases. InterPro entries identify conserved domains and families by matching the sequence against member-database signatures (Pfam, PROSITE, CDD, …). Gene Ontology (GO) terms describe molecular function, biological process, and cellular component in a controlled vocabulary. CATH places the structure in a hierarchical fold classification (Class/Architecture/Topology/Homologous-superfamily). The organism is the source species.

  · The contact map is a binary N×N matrix image: pixel (i, j) is dark where Cα_i and Cα_j are within 8 Å and |i−j|>4. Because the |i−j|>4 filter removes local helical contacts, off-diagonal stripes parallel to the main diagonal indicate parallel β-sheets; stripes perpendicular to it indicate antiparallel β-sheets. The Ramachandran plot scatters every residue's (φ, ψ) pair against the sterically allowed regions. The PAE heatmap renders the predicted-aligned-error matrix.

  · Six rendered views show the 3D structure from the faces of a cube — i.e. along ±x, ±y, ±z. Rendering representation is drawn randomly per protein from cartoon (secondary-structure ribbons), sticks (backbone bonds), or molecular surface; coloring is either N→C rainbow (blue at the N-terminus through red at the C-terminus) or one color per chain.